Protein AF-A0A967WF96-F1 (afdb_monomer_lite)

Structure (mmCIF, N/CA/C/O backbone):
data_AF-A0A967WF96-F1
#
_entry.id   AF-A0A967WF96-F1
#
loop_
_atom_site.group_PDB
_atom_site.id
_atom_site.type_symbol
_atom_site.label_atom_id
_atom_site.label_alt_id
_atom_site.label_comp_id
_atom_site.label_asym_id
_atom_site.label_entity_id
_atom_site.label_seq_id
_atom_site.pdbx_PDB_ins_code
_atom_site.Cartn_x
_atom_site.Cartn_y
_atom_site.Cartn_z
_atom_site.occupancy
_atom_site.B_iso_or_equiv
_atom_site.auth_seq_id
_atom_site.auth_comp_id
_atom_site.auth_asym_id
_atom_site.auth_atom_id
_atom_site.pdbx_PDB_model_num
ATOM 1 N N . PRO A 1 1 ? 19.152 -12.705 1.350 1.00 80.69 1 PRO A N 1
ATOM 2 C CA . PRO A 1 1 ? 18.409 -13.990 1.262 1.00 80.69 1 PRO A CA 1
ATOM 3 C C . PRO A 1 1 ? 17.050 -13.749 0.590 1.00 80.69 1 PRO A C 1
ATOM 5 O O . PRO A 1 1 ? 16.481 -12.672 0.780 1.00 80.69 1 PRO A O 1
ATOM 8 N N . LYS A 1 2 ? 16.562 -14.701 -0.211 1.00 82.44 2 LYS A N 1
ATOM 9 C CA . LYS A 1 2 ? 15.239 -14.645 -0.847 1.00 82.44 2 LYS A CA 1
ATOM 10 C C . LYS A 1 2 ? 14.290 -15.633 -0.161 1.00 82.44 2 LYS A C 1
ATOM 12 O O . LYS A 1 2 ? 14.711 -16.711 0.238 1.00 82.44 2 LYS A O 1
ATOM 17 N N . LEU A 1 3 ? 13.031 -15.249 -0.008 1.00 83.50 3 LEU A N 1
ATOM 18 C CA . LEU A 1 3 ? 11.918 -16.123 0.342 1.00 83.50 3 LEU A CA 1
ATOM 19 C C . LEU A 1 3 ? 11.551 -16.953 -0.883 1.00 83.50 3 LEU A C 1
ATOM 21 O O . LEU A 1 3 ? 11.277 -16.389 -1.946 1.00 83.50 3 LEU A O 1
ATOM 25 N N . PHE A 1 4 ? 11.556 -18.277 -0.717 1.00 87.69 4 PHE A N 1
ATOM 26 C CA . PHE A 1 4 ? 11.240 -19.252 -1.769 1.00 87.69 4 PHE A CA 1
ATOM 27 C C . PHE A 1 4 ? 12.029 -19.039 -3.074 1.00 87.69 4 PHE A C 1
ATOM 29 O O . PHE A 1 4 ? 11.523 -19.336 -4.146 1.00 87.69 4 PHE A O 1
ATOM 36 N N . ASP A 1 5 ? 13.225 -18.443 -2.996 1.00 84.25 5 ASP A N 1
ATOM 37 C CA . ASP A 1 5 ? 14.050 -18.014 -4.140 1.00 84.25 5 ASP A CA 1
ATOM 38 C C . ASP A 1 5 ? 13.416 -16.983 -5.097 1.00 84.25 5 ASP A C 1
ATOM 40 O O . ASP A 1 5 ? 14.051 -16.545 -6.060 1.00 84.25 5 ASP A O 1
ATOM 44 N N . LEU A 1 6 ? 12.216 -16.491 -4.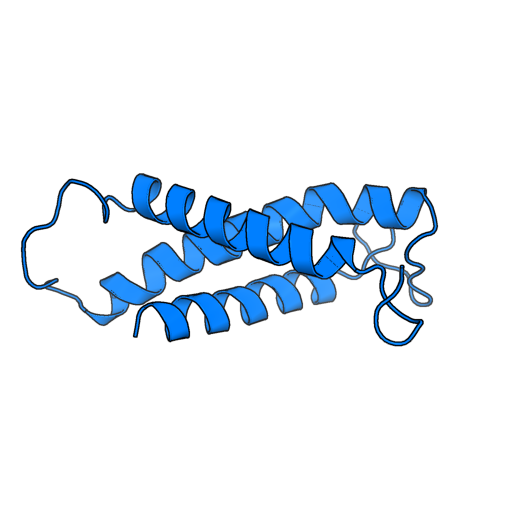778 1.00 83.06 6 LEU A N 1
ATOM 45 C CA . LEU A 1 6 ? 11.453 -15.553 -5.599 1.00 83.06 6 LEU A CA 1
ATOM 46 C C . LEU A 1 6 ? 11.669 -14.106 -5.155 1.00 83.06 6 LEU A C 1
ATOM 48 O O . LEU A 1 6 ? 12.112 -13.269 -5.940 1.00 83.06 6 LEU A O 1
ATOM 52 N N . VAL A 1 7 ? 11.401 -13.809 -3.880 1.00 82.81 7 VAL A N 1
ATOM 53 C CA . VAL A 1 7 ? 11.307 -12.428 -3.383 1.00 82.81 7 VAL A CA 1
ATOM 54 C C . VAL A 1 7 ? 12.336 -12.186 -2.283 1.00 82.81 7 VAL A C 1
ATOM 56 O O . VAL A 1 7 ? 12.407 -12.969 -1.341 1.00 82.81 7 VAL A O 1
ATOM 59 N N . PRO A 1 8 ? 13.148 -11.120 -2.332 1.00 87.69 8 PRO A N 1
ATOM 60 C CA . PRO A 1 8 ? 14.075 -10.819 -1.246 1.00 87.69 8 PRO A CA 1
ATOM 61 C C . PRO A 1 8 ? 13.367 -10.621 0.103 1.00 87.69 8 PRO A C 1
ATOM 63 O O . PRO A 1 8 ? 12.349 -9.942 0.176 1.00 87.69 8 PRO A O 1
ATOM 66 N N . VAL A 1 9 ? 13.931 -11.159 1.191 1.00 87.88 9 VAL A N 1
ATOM 67 C CA . VAL A 1 9 ? 13.312 -11.125 2.539 1.00 87.88 9 VAL A CA 1
ATOM 68 C C . VAL A 1 9 ? 13.061 -9.700 3.046 1.00 87.88 9 VAL A C 1
ATOM 70 O O . VAL A 1 9 ? 12.140 -9.468 3.822 1.00 87.88 9 VAL A O 1
ATOM 73 N N . PHE A 1 10 ? 13.840 -8.724 2.580 1.00 86.94 10 PHE A N 1
ATOM 74 C CA . PHE A 1 10 ? 13.645 -7.327 2.956 1.00 86.94 10 PHE A CA 1
ATOM 75 C C . PHE A 1 10 ? 12.366 -6.711 2.373 1.00 86.94 10 PHE A C 1
ATOM 77 O O . PHE A 1 10 ? 11.890 -5.727 2.925 1.00 86.94 10 PHE A O 1
ATOM 84 N N . VAL A 1 11 ? 11.794 -7.273 1.300 1.00 89.12 11 VAL A N 1
ATOM 85 C CA . VAL A 1 11 ? 10.561 -6.757 0.685 1.00 89.12 11 VAL A CA 1
ATOM 86 C C . VAL A 1 11 ? 9.385 -6.849 1.661 1.00 89.12 11 VAL A C 1
ATOM 88 O O . VAL A 1 11 ? 8.859 -5.796 2.014 1.00 89.12 11 VAL A O 1
ATOM 91 N N . PRO A 1 12 ? 8.994 -8.034 2.178 1.00 88.31 12 PRO A N 1
ATOM 92 C CA . PRO A 1 12 ? 7.903 -8.106 3.145 1.00 88.31 12 PRO A CA 1
ATOM 93 C C . PRO A 1 12 ? 8.226 -7.367 4.445 1.00 88.31 12 PRO A C 1
ATOM 95 O O . PRO A 1 12 ? 7.336 -6.743 5.008 1.00 88.31 12 PRO A O 1
ATOM 98 N N . LEU A 1 13 ? 9.483 -7.371 4.907 1.00 90.00 13 LEU A N 1
ATOM 99 C CA . LEU A 1 13 ? 9.876 -6.608 6.099 1.00 90.00 13 LEU A CA 1
ATOM 100 C C . LEU A 1 13 ? 9.664 -5.100 5.915 1.00 90.00 13 LEU A C 1
ATOM 102 O O . LEU A 1 13 ? 9.069 -4.458 6.778 1.00 90.00 13 LEU A O 1
ATOM 106 N N . GLY A 1 14 ? 10.102 -4.544 4.782 1.00 91.00 14 GLY A N 1
ATOM 107 C CA . GLY A 1 14 ? 9.879 -3.140 4.443 1.00 91.00 14 GLY A CA 1
ATOM 108 C C . GLY A 1 14 ? 8.392 -2.814 4.332 1.00 91.00 14 GLY A C 1
ATOM 109 O O . GLY A 1 14 ? 7.947 -1.787 4.841 1.00 91.00 14 GLY A O 1
ATOM 110 N N . TRP A 1 15 ? 7.615 -3.733 3.759 1.00 91.38 15 TRP A N 1
ATOM 111 C CA . TRP A 1 15 ? 6.164 -3.611 3.655 1.00 91.38 15 TRP A CA 1
ATOM 112 C C . TRP A 1 15 ? 5.483 -3.563 5.029 1.00 91.38 15 TRP A C 1
ATOM 114 O O . TRP A 1 15 ? 4.688 -2.662 5.283 1.00 91.38 15 TRP A O 1
ATOM 124 N N . PHE A 1 16 ? 5.839 -4.464 5.951 1.00 92.12 16 PHE A N 1
ATOM 125 C CA . PHE A 1 16 ? 5.321 -4.457 7.326 1.00 92.12 16 PHE A CA 1
ATOM 126 C C . PHE A 1 16 ? 5.700 -3.184 8.089 1.00 92.12 16 PHE A C 1
ATOM 128 O O . PHE A 1 16 ? 4.853 -2.596 8.763 1.00 92.12 16 PHE A O 1
ATOM 135 N N . MET A 1 17 ? 6.953 -2.736 7.972 1.00 9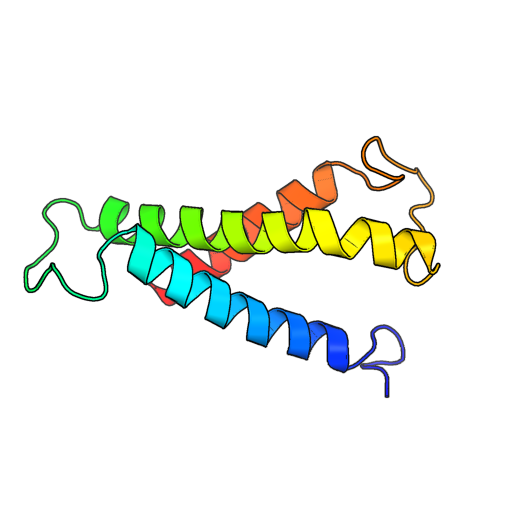4.81 17 MET A N 1
ATOM 136 C CA . MET A 1 17 ? 7.409 -1.496 8.604 1.00 94.81 17 MET A CA 1
ATOM 137 C C . MET A 1 17 ? 6.618 -0.286 8.107 1.00 94.81 17 MET A C 1
ATOM 139 O O . MET A 1 17 ? 6.153 0.524 8.911 1.00 94.81 17 MET A O 1
ATOM 143 N N . MET A 1 18 ? 6.441 -0.170 6.789 1.00 96.56 18 MET A N 1
ATOM 144 C CA . MET A 1 18 ? 5.700 0.945 6.214 1.00 96.56 18 MET A CA 1
ATOM 145 C C . MET A 1 18 ? 4.210 0.861 6.542 1.00 96.56 18 MET A C 1
ATOM 147 O O . MET A 1 18 ? 3.599 1.883 6.840 1.00 96.56 18 MET A O 1
ATOM 151 N N . ALA A 1 19 ? 3.638 -0.345 6.594 1.00 95.75 19 ALA A N 1
ATOM 152 C CA . ALA A 1 19 ? 2.244 -0.540 6.977 1.00 95.75 19 ALA A CA 1
ATOM 153 C C . ALA A 1 19 ? 1.959 -0.020 8.395 1.00 95.75 19 ALA A C 1
ATOM 155 O O . ALA A 1 19 ? 0.913 0.589 8.636 1.00 95.75 19 ALA A O 1
ATOM 156 N N . TYR A 1 20 ? 2.898 -0.213 9.323 1.00 95.25 20 TYR A N 1
ATOM 157 C CA . TYR A 1 20 ? 2.810 0.352 10.666 1.00 95.25 20 TYR A CA 1
ATOM 158 C C . TYR A 1 20 ? 2.953 1.886 10.656 1.00 95.25 20 TYR A C 1
ATOM 160 O O . TYR A 1 20 ? 2.131 2.590 11.238 1.00 95.25 20 TYR A O 1
ATOM 168 N N . ALA A 1 21 ? 3.924 2.430 9.917 1.00 95.88 21 ALA A N 1
ATOM 169 C CA . ALA A 1 21 ? 4.093 3.881 9.791 1.00 95.88 21 ALA A CA 1
ATOM 170 C C . ALA A 1 21 ? 2.857 4.571 9.175 1.00 95.88 21 ALA A C 1
ATOM 172 O O . ALA A 1 21 ? 2.401 5.603 9.667 1.00 95.88 21 ALA A O 1
ATOM 173 N N . ALA A 1 22 ? 2.269 3.974 8.136 1.00 96.62 22 ALA A N 1
ATOM 174 C CA . ALA A 1 22 ? 1.045 4.443 7.496 1.00 96.62 22 ALA A CA 1
ATOM 175 C C . ALA A 1 22 ? -0.170 4.351 8.432 1.00 96.62 22 ALA A C 1
ATOM 177 O O . ALA A 1 22 ? -1.024 5.240 8.427 1.00 96.62 22 ALA A O 1
ATOM 178 N N . HIS A 1 23 ? -0.238 3.312 9.272 1.00 95.06 23 HIS A N 1
ATOM 179 C CA . HIS A 1 23 ? -1.252 3.197 10.318 1.00 95.06 23 HIS A CA 1
ATOM 180 C C . HIS A 1 23 ? -1.173 4.361 11.316 1.00 95.06 23 HIS A C 1
ATOM 182 O O . HIS A 1 23 ? -2.199 4.976 11.630 1.00 95.06 23 HIS A O 1
ATOM 188 N N . ASP A 1 24 ? 0.025 4.663 11.811 1.00 93.94 24 ASP A N 1
ATOM 189 C CA . ASP A 1 24 ? 0.235 5.706 12.815 1.00 93.94 24 ASP A CA 1
ATOM 190 C C . ASP A 1 24 ? -0.014 7.093 12.227 1.00 93.94 24 ASP A C 1
ATOM 192 O O . ASP A 1 24 ? -0.746 7.893 12.813 1.00 93.94 24 ASP A O 1
ATOM 196 N N . LEU A 1 25 ? 0.476 7.342 11.009 1.00 94.25 25 LEU A N 1
ATOM 197 C CA . LEU A 1 25 ? 0.181 8.561 10.262 1.00 94.25 25 LEU A CA 1
ATOM 198 C C . LEU A 1 25 ? -1.330 8.750 10.074 1.00 94.25 25 LEU A C 1
ATOM 200 O O . LEU A 1 25 ? -1.861 9.820 10.371 1.00 94.25 25 LEU A O 1
ATOM 204 N N . ALA A 1 26 ? -2.046 7.711 9.642 1.00 94.25 26 ALA A N 1
ATOM 205 C CA . ALA A 1 26 ? -3.494 7.778 9.492 1.00 94.25 26 ALA A CA 1
ATOM 206 C C . ALA A 1 26 ? -4.197 8.026 10.832 1.00 94.25 26 ALA A C 1
ATOM 208 O O . ALA A 1 26 ? -5.153 8.793 10.896 1.00 94.25 26 ALA A O 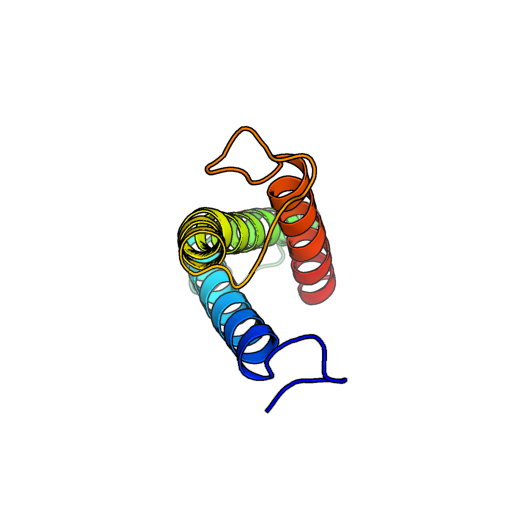1
ATOM 209 N N . THR A 1 27 ? -3.720 7.427 11.922 1.00 90.25 27 THR A N 1
ATOM 210 C CA . THR A 1 27 ? -4.271 7.636 13.270 1.00 90.25 27 THR A CA 1
ATOM 211 C C . THR A 1 27 ? -4.106 9.082 13.738 1.00 90.25 27 THR A C 1
ATOM 213 O O . THR A 1 27 ? -5.027 9.633 14.347 1.00 90.25 27 THR A O 1
ATOM 216 N N . LEU A 1 28 ? -2.973 9.713 13.416 1.00 90.38 28 LEU A N 1
ATOM 217 C CA . LEU A 1 28 ? -2.720 11.127 13.692 1.00 90.38 28 LEU A CA 1
ATOM 218 C C . LEU A 1 28 ? -3.606 12.037 12.831 1.00 90.38 28 LEU A C 1
ATOM 220 O O . LEU A 1 28 ? -4.290 12.901 13.373 1.00 90.38 28 LEU A O 1
ATOM 224 N N . ILE A 1 29 ? -3.656 11.804 11.514 1.00 90.94 29 ILE A N 1
ATOM 225 C CA . ILE A 1 29 ? -4.456 12.601 10.565 1.00 90.94 29 ILE A CA 1
ATOM 226 C C . ILE A 1 29 ? -5.951 12.522 10.892 1.00 90.94 29 ILE A C 1
ATOM 228 O O . ILE A 1 29 ? -6.664 13.518 10.818 1.00 90.94 29 ILE A O 1
ATOM 232 N N . THR A 1 30 ? -6.436 11.337 11.261 1.00 88.75 30 THR A N 1
ATOM 233 C CA . THR A 1 30 ? -7.859 11.106 11.551 1.00 88.75 30 THR A CA 1
ATOM 234 C C . THR A 1 30 ? -8.255 11.404 13.000 1.00 88.75 30 THR A C 1
ATOM 236 O O . THR A 1 30 ? -9.422 11.251 13.350 1.00 88.75 30 THR A O 1
ATOM 239 N N . GLY A 1 31 ? -7.314 11.834 13.852 1.00 77.75 31 GLY A N 1
ATOM 240 C CA . GLY A 1 31 ? -7.588 12.243 15.235 1.00 77.75 31 GLY A CA 1
ATOM 241 C C . GLY A 1 31 ? -7.878 11.099 16.218 1.00 77.75 31 GLY A C 1
ATOM 242 O O . GLY A 1 31 ? -8.260 11.357 17.363 1.00 77.75 31 GLY A O 1
ATOM 243 N N . ARG A 1 32 ? -7.661 9.835 15.821 1.00 72.06 32 ARG A N 1
ATOM 244 C CA . ARG A 1 32 ? -7.956 8.641 16.640 1.00 72.06 32 ARG A CA 1
ATOM 245 C C . ARG A 1 32 ? -7.060 8.497 17.879 1.00 72.06 32 ARG A C 1
ATOM 247 O O . ARG A 1 32 ? -7.462 7.831 18.825 1.00 72.06 32 ARG A O 1
ATOM 254 N N . GLY A 1 33 ? -5.867 9.098 17.884 1.00 58.31 33 GLY A N 1
ATOM 255 C CA . GLY A 1 33 ? -4.873 8.908 18.951 1.00 58.31 33 GLY A CA 1
ATOM 256 C C . GLY A 1 33 ? -5.023 9.808 20.186 1.00 58.31 33 GLY A C 1
ATOM 257 O O . GLY A 1 33 ? -4.471 9.477 21.231 1.00 58.31 33 GLY A O 1
ATOM 258 N N . ILE A 1 34 ? -5.732 10.944 20.088 1.00 51.81 34 ILE A N 1
ATOM 259 C CA . ILE A 1 34 ? -5.690 11.999 21.128 1.00 51.81 34 ILE A CA 1
ATOM 260 C C . ILE A 1 34 ? -7.084 12.524 21.532 1.00 51.81 34 ILE A C 1
ATOM 262 O O . ILE A 1 34 ? -7.256 12.942 22.675 1.00 51.81 34 ILE A O 1
ATOM 266 N N . LEU A 1 35 ? -8.102 12.484 20.659 1.00 47.09 35 LEU A N 1
ATOM 267 C CA . LEU A 1 35 ? -9.307 13.316 20.841 1.00 47.09 35 LEU A CA 1
ATOM 268 C C . LEU A 1 35 ? -10.612 12.577 21.189 1.00 47.09 35 LEU A C 1
ATOM 270 O O . LEU A 1 35 ? -11.587 13.234 21.542 1.00 47.09 35 LEU A O 1
ATOM 274 N N . CYS A 1 36 ? -10.674 11.242 21.142 1.00 53.44 36 CYS A N 1
ATOM 275 C CA . CYS A 1 36 ? -11.966 10.541 21.209 1.00 53.44 36 CYS A CA 1
ATOM 276 C C . CYS A 1 36 ? -12.025 9.456 22.293 1.00 53.44 36 CYS A C 1
ATOM 278 O O . CYS A 1 36 ? -12.009 8.260 22.013 1.00 53.44 36 CYS A O 1
ATOM 280 N N . LYS A 1 37 ? -12.164 9.877 23.556 1.00 53.94 37 LYS A N 1
ATOM 281 C CA . LYS A 1 37 ? -12.733 9.033 24.621 1.00 53.94 37 LYS A CA 1
ATOM 282 C C . LYS A 1 37 ? -14.263 9.053 24.502 1.00 53.94 37 LYS A C 1
ATOM 284 O O . LYS A 1 37 ? -14.928 9.818 25.187 1.00 53.94 37 LYS A O 1
ATOM 289 N N . GLY A 1 38 ? -14.831 8.245 23.612 1.00 60.25 38 GLY A N 1
ATOM 290 C CA . GLY A 1 38 ? -16.284 8.138 23.446 1.00 60.25 38 GLY A CA 1
ATOM 291 C C . GLY A 1 38 ? -16.663 7.064 22.434 1.00 60.25 38 GLY A C 1
ATOM 292 O O . GLY A 1 38 ? -15.864 6.733 21.559 1.00 60.25 38 GLY A O 1
ATOM 293 N N . ARG A 1 39 ? -17.868 6.489 22.555 1.00 61.41 39 ARG A N 1
ATOM 294 C CA . ARG A 1 39 ? -18.391 5.605 21.503 1.00 61.41 39 ARG A CA 1
ATOM 295 C C . ARG A 1 39 ? -18.601 6.445 20.237 1.00 61.41 39 ARG A C 1
ATOM 297 O O . ARG A 1 39 ? -19.239 7.490 20.342 1.00 61.41 39 ARG A O 1
ATOM 304 N N . PRO A 1 40 ? -18.082 6.029 19.073 1.00 69.06 40 PRO A N 1
ATOM 305 C CA . PRO A 1 40 ? -18.287 6.777 17.843 1.00 69.06 40 PRO A CA 1
ATOM 306 C C . PRO A 1 40 ? -19.777 6.796 17.488 1.00 69.06 40 PRO A C 1
ATOM 308 O O . PRO A 1 40 ? -20.417 5.746 17.471 1.00 69.06 40 PRO A O 1
ATOM 311 N N . GLU A 1 41 ? -20.310 7.976 17.160 1.00 71.69 41 GLU A N 1
ATOM 312 C CA . GLU A 1 41 ? -21.677 8.134 16.632 1.00 71.69 41 GLU A CA 1
ATOM 313 C C . GLU A 1 41 ? -21.877 7.326 15.336 1.00 71.69 41 GLU A C 1
ATOM 315 O O . GLU A 1 41 ? -22.972 6.844 15.057 1.00 71.69 41 GLU A O 1
ATOM 320 N N . TYR A 1 42 ? -20.789 7.099 14.587 1.00 77.50 42 TYR A N 1
ATOM 321 C CA . TYR A 1 42 ? -20.766 6.348 13.332 1.00 77.50 42 TYR A CA 1
ATOM 322 C C . TYR A 1 42 ? -19.664 5.272 13.362 1.00 77.50 42 TYR A C 1
ATOM 324 O O . TYR A 1 42 ? -18.539 5.528 12.921 1.00 77.50 42 TYR A O 1
ATOM 332 N N . PRO A 1 43 ? -19.943 4.052 13.860 1.00 80.44 43 PRO A N 1
ATOM 333 C CA . PRO A 1 43 ? -18.923 3.015 14.052 1.00 80.44 43 PRO A CA 1
ATOM 334 C C . PRO A 1 43 ? -18.263 2.569 12.741 1.00 80.44 43 PRO A C 1
ATOM 336 O O . PRO A 1 43 ? -17.073 2.266 12.721 1.00 80.44 43 PRO A O 1
ATOM 339 N N . LEU A 1 44 ? -19.000 2.592 11.626 1.00 85.81 44 LEU A N 1
ATOM 340 C CA . LEU A 1 44 ? -18.457 2.220 10.322 1.00 85.81 44 LEU A CA 1
ATOM 341 C C . LEU A 1 44 ? -17.464 3.268 9.798 1.00 85.81 44 LEU A C 1
ATOM 343 O O . LEU A 1 44 ? -16.353 2.919 9.411 1.00 85.81 44 LEU A O 1
ATOM 347 N N . LEU A 1 45 ? -17.820 4.558 9.839 1.00 86.31 45 LEU A N 1
ATOM 348 C CA . LEU A 1 45 ? -16.915 5.648 9.443 1.00 86.31 45 LEU A CA 1
ATOM 349 C C . LEU A 1 45 ? -15.676 5.692 10.335 1.00 86.31 45 LEU A C 1
ATOM 351 O O . LEU A 1 45 ? -14.577 5.956 9.852 1.00 86.31 45 LEU A O 1
ATOM 355 N N . TRP A 1 46 ? -15.847 5.352 11.614 1.00 83.56 46 TRP A N 1
ATOM 356 C CA . TRP A 1 46 ? -14.750 5.236 12.560 1.00 83.56 46 TRP A CA 1
ATOM 357 C C . TRP A 1 46 ? -13.692 4.225 12.114 1.00 83.56 46 TRP A C 1
ATOM 359 O O . TRP A 1 46 ? -12.521 4.414 12.429 1.00 83.56 46 TRP A O 1
ATOM 369 N N . ILE A 1 47 ? -14.082 3.160 11.411 1.00 89.94 47 ILE A N 1
ATOM 370 C CA . ILE A 1 47 ? -13.187 2.119 10.884 1.00 89.94 47 ILE A CA 1
ATOM 371 C C . ILE A 1 47 ? -12.710 2.478 9.475 1.00 89.94 47 ILE A C 1
ATOM 373 O O . ILE A 1 47 ? -11.512 2.446 9.204 1.00 89.94 47 ILE A O 1
ATOM 377 N N . LEU A 1 48 ? -13.635 2.825 8.579 1.00 92.75 48 LEU A N 1
ATOM 378 C CA . LEU A 1 48 ? -13.352 2.993 7.156 1.00 92.75 48 LEU A CA 1
ATOM 379 C C . LEU A 1 48 ? -12.455 4.196 6.870 1.00 92.75 48 LEU A C 1
ATOM 381 O O . LEU A 1 48 ? -11.548 4.085 6.051 1.00 92.75 48 LEU A O 1
ATOM 385 N N . TRP A 1 49 ? -12.670 5.324 7.551 1.00 92.19 49 TRP A N 1
ATOM 386 C CA . TRP A 1 49 ? -11.911 6.547 7.294 1.00 92.19 49 TRP A CA 1
ATOM 387 C C . TRP A 1 49 ? -10.400 6.397 7.553 1.00 92.19 49 TRP A C 1
ATOM 389 O O . TRP A 1 49 ? -9.623 6.576 6.614 1.00 92.19 49 TRP A O 1
ATOM 399 N N . PRO A 1 50 ? -9.936 6.002 8.757 1.00 93.50 50 PRO A N 1
ATOM 400 C CA . PRO A 1 50 ? -8.506 5.788 8.993 1.00 93.50 50 PRO A CA 1
ATOM 401 C C . PRO A 1 50 ? -7.926 4.651 8.149 1.00 93.50 50 PRO A C 1
ATOM 403 O O . PRO A 1 50 ? -6.757 4.716 7.775 1.00 93.50 50 PRO A O 1
ATOM 406 N N . SER A 1 51 ? -8.716 3.624 7.824 1.00 95.81 51 SER A N 1
ATOM 407 C CA . SER A 1 51 ? -8.267 2.541 6.944 1.00 95.81 51 SER A CA 1
ATOM 408 C C . SER A 1 51 ? -8.026 3.017 5.516 1.00 95.81 51 SER A C 1
ATOM 410 O O . SER A 1 51 ? -7.021 2.635 4.922 1.00 95.81 51 SER A O 1
ATOM 412 N N . LEU A 1 52 ? -8.889 3.887 4.986 1.00 96.69 52 LEU A N 1
ATOM 413 C CA . LEU A 1 52 ? -8.714 4.487 3.666 1.00 96.69 52 LEU A CA 1
ATOM 414 C C . LEU A 1 52 ? -7.484 5.398 3.624 1.00 96.69 52 LEU A C 1
ATOM 416 O O . LEU A 1 52 ? -6.696 5.310 2.687 1.00 96.69 52 LEU A O 1
ATOM 420 N N . VAL A 1 53 ? -7.284 6.226 4.655 1.00 96.94 53 VAL A N 1
ATOM 421 C CA . VAL A 1 53 ? -6.102 7.098 4.756 1.00 96.94 53 VAL A CA 1
ATOM 422 C C . VAL A 1 53 ? -4.815 6.269 4.841 1.00 96.94 53 VAL A C 1
ATOM 424 O O . VAL A 1 53 ? -3.857 6.560 4.129 1.00 96.94 53 VAL A O 1
ATOM 427 N N . ALA A 1 54 ? -4.796 5.206 5.651 1.00 97.25 54 ALA A N 1
ATOM 428 C CA . ALA A 1 54 ? -3.633 4.325 5.776 1.00 97.25 54 ALA A CA 1
ATOM 429 C C . ALA A 1 54 ? -3.341 3.559 4.472 1.00 97.25 54 ALA A C 1
ATOM 431 O O . ALA A 1 54 ? -2.194 3.505 4.031 1.00 97.25 54 ALA A O 1
ATOM 432 N N . ALA A 1 55 ? -4.371 3.013 3.816 1.00 97.75 55 ALA A N 1
ATOM 433 C CA . ALA A 1 55 ? -4.231 2.323 2.533 1.00 97.75 55 ALA A CA 1
ATOM 434 C C . ALA A 1 55 ? -3.748 3.269 1.423 1.00 97.75 55 ALA A C 1
ATOM 436 O O . ALA A 1 55 ? -2.884 2.903 0.625 1.00 97.75 55 ALA A O 1
ATOM 437 N N . GLY A 1 56 ? -4.257 4.503 1.409 1.00 97.81 56 GLY A N 1
ATOM 438 C CA . GLY A 1 56 ? -3.792 5.560 0.519 1.00 97.81 56 GLY A CA 1
ATOM 439 C C . GLY A 1 56 ? -2.323 5.907 0.752 1.00 97.81 56 GLY A C 1
ATOM 440 O O . GLY A 1 56 ? -1.566 5.990 -0.208 1.00 97.81 56 GLY A O 1
ATOM 441 N N . ALA A 1 57 ? -1.894 6.036 2.011 1.00 97.62 57 ALA A N 1
ATOM 442 C CA . ALA A 1 57 ? -0.497 6.305 2.350 1.00 97.62 57 ALA A CA 1
ATOM 443 C C . ALA A 1 57 ? 0.443 5.168 1.905 1.00 97.62 57 ALA A C 1
ATOM 445 O O . ALA A 1 57 ? 1.495 5.439 1.330 1.00 97.62 57 ALA A O 1
ATOM 446 N N . MET A 1 58 ? 0.039 3.907 2.094 1.00 97.50 58 MET A N 1
ATOM 447 C CA . MET A 1 58 ? 0.782 2.747 1.581 1.00 97.50 58 MET A CA 1
ATOM 448 C C . MET A 1 58 ? 0.883 2.750 0.057 1.00 97.50 58 MET A C 1
ATOM 450 O O . MET A 1 58 ? 1.966 2.586 -0.494 1.00 97.50 58 MET A O 1
ATOM 454 N N . THR A 1 59 ? -0.230 3.010 -0.627 1.00 97.12 59 THR A N 1
ATOM 455 C CA . THR A 1 59 ? -0.256 3.055 -2.096 1.00 97.12 59 THR A CA 1
ATOM 456 C C . THR A 1 59 ? 0.578 4.222 -2.632 1.00 97.12 59 THR A C 1
ATOM 458 O O . THR A 1 59 ? 1.247 4.095 -3.653 1.00 97.12 59 THR A O 1
ATOM 461 N N . ALA A 1 60 ? 0.581 5.363 -1.938 1.00 96.44 60 ALA A N 1
ATOM 462 C CA . ALA A 1 60 ? 1.420 6.507 -2.279 1.00 96.44 60 ALA A CA 1
ATOM 463 C C . ALA A 1 60 ? 2.913 6.196 -2.112 1.00 96.44 60 ALA A C 1
ATOM 465 O O . ALA A 1 60 ? 3.724 6.640 -2.922 1.00 96.44 60 ALA A O 1
ATOM 466 N N . TRP A 1 61 ? 3.280 5.412 -1.097 1.00 96.31 61 TRP A N 1
ATOM 467 C CA . TRP A 1 61 ? 4.647 4.924 -0.956 1.00 96.31 61 TRP A CA 1
ATOM 468 C C . TRP A 1 61 ? 5.041 3.995 -2.114 1.00 96.31 61 TRP A C 1
ATOM 470 O O . TRP A 1 61 ? 6.108 4.193 -2.699 1.00 96.31 61 TRP A O 1
ATOM 480 N N . ASP A 1 62 ? 4.163 3.073 -2.523 1.00 94.38 62 ASP A N 1
ATOM 481 C CA . ASP A 1 62 ? 4.395 2.208 -3.690 1.00 94.38 62 ASP A CA 1
ATOM 482 C C . ASP A 1 62 ? 4.545 3.025 -4.986 1.00 94.38 62 ASP A C 1
ATOM 484 O O . ASP A 1 62 ? 5.457 2.766 -5.771 1.00 94.38 62 ASP A O 1
ATOM 488 N N . LEU A 1 63 ? 3.741 4.077 -5.188 1.00 95.38 63 LEU A N 1
ATOM 489 C CA . LEU A 1 63 ? 3.875 4.986 -6.339 1.00 95.38 63 LEU A CA 1
ATOM 490 C C . LEU A 1 63 ? 5.267 5.632 -6.437 1.00 95.38 63 LEU A C 1
ATOM 492 O O . LEU A 1 63 ? 5.709 5.960 -7.540 1.00 95.38 63 LEU A O 1
ATOM 496 N N . VAL A 1 64 ? 5.964 5.816 -5.313 1.00 94.94 64 VAL A N 1
ATOM 497 C CA . VAL A 1 64 ? 7.327 6.369 -5.273 1.00 94.94 64 VAL A CA 1
ATOM 498 C C . VAL A 1 64 ? 8.388 5.273 -5.403 1.00 94.94 64 VAL A C 1
ATOM 500 O O . VAL A 1 64 ? 9.368 5.454 -6.125 1.00 94.94 64 VAL A O 1
ATOM 503 N N . MET A 1 65 ? 8.210 4.137 -4.725 1.00 94.06 65 MET A N 1
ATOM 504 C CA . MET A 1 65 ? 9.186 3.042 -4.703 1.00 94.06 65 MET A CA 1
ATOM 505 C C . MET A 1 65 ? 9.198 2.212 -5.991 1.00 94.06 65 MET A C 1
ATOM 507 O O . MET A 1 65 ? 10.270 1.836 -6.471 1.00 94.06 65 MET A O 1
ATOM 511 N N . GLU A 1 66 ? 8.038 1.914 -6.582 1.00 94.00 66 GLU A N 1
ATOM 512 C CA . GLU A 1 66 ? 7.961 1.009 -7.733 1.00 94.00 66 GLU A CA 1
ATOM 513 C C . GLU A 1 66 ? 8.733 1.495 -8.971 1.00 94.00 66 GLU A C 1
ATOM 515 O O . GLU A 1 66 ? 9.453 0.675 -9.555 1.00 94.00 66 GLU A O 1
ATOM 520 N N . PRO A 1 67 ? 8.701 2.789 -9.360 1.00 94.81 67 PRO A N 1
ATOM 521 C CA . PRO A 1 67 ? 9.522 3.285 -10.464 1.00 94.81 67 PRO A CA 1
ATOM 522 C C . PRO A 1 67 ? 11.017 3.018 -10.271 1.00 94.81 67 PRO A C 1
ATOM 524 O O . PRO A 1 67 ? 11.703 2.637 -11.219 1.00 94.81 67 PRO A O 1
ATOM 527 N N . GLN A 1 68 ? 11.531 3.149 -9.041 1.00 95.19 68 GLN A N 1
ATOM 528 C CA . GLN A 1 68 ? 12.928 2.838 -8.733 1.00 95.19 68 GLN A CA 1
ATOM 529 C C . GLN A 1 68 ? 13.215 1.346 -8.919 1.00 95.19 68 GLN A C 1
ATOM 531 O O . GLN A 1 68 ? 14.255 0.974 -9.471 1.00 95.19 68 GLN A O 1
ATOM 536 N N . MET A 1 69 ? 12.298 0.484 -8.485 1.00 93.31 69 MET A N 1
ATOM 537 C CA . MET A 1 69 ? 12.457 -0.963 -8.604 1.00 93.31 69 MET A CA 1
ATOM 538 C C . MET A 1 69 ? 12.415 -1.435 -10.064 1.00 93.31 69 MET A C 1
ATOM 540 O O . MET A 1 69 ? 13.186 -2.320 -10.443 1.00 93.31 69 MET A O 1
ATOM 544 N N . VAL A 1 70 ? 11.590 -0.809 -10.906 1.00 94.31 70 VAL A N 1
ATOM 545 C CA . VAL A 1 70 ? 11.587 -1.044 -12.359 1.00 94.31 70 VAL A CA 1
ATOM 546 C C . VAL A 1 70 ? 12.866 -0.504 -13.006 1.00 94.31 70 VAL A C 1
ATOM 548 O O . VAL A 1 70 ? 13.534 -1.230 -13.743 1.00 94.31 70 VAL A O 1
ATOM 551 N N . ALA A 1 71 ? 13.280 0.726 -12.682 1.00 93.62 71 ALA A N 1
ATOM 552 C CA . ALA A 1 71 ? 14.489 1.343 -13.239 1.00 93.62 71 ALA A CA 1
ATOM 553 C C . ALA A 1 71 ? 15.770 0.548 -12.923 1.00 93.62 71 ALA A C 1
ATOM 555 O O . ALA A 1 71 ? 16.685 0.462 -13.742 1.00 93.62 71 ALA A O 1
ATOM 556 N N . THR A 1 72 ? 15.819 -0.080 -11.748 1.00 93.69 72 THR A N 1
ATOM 557 C CA . THR A 1 72 ? 16.927 -0.942 -11.304 1.00 93.69 72 THR A CA 1
ATOM 558 C C . THR A 1 72 ? 16.768 -2.411 -11.715 1.00 93.69 72 THR A C 1
ATOM 560 O O . THR A 1 72 ? 17.578 -3.245 -11.316 1.00 93.69 72 THR A O 1
ATOM 563 N N . LYS A 1 73 ? 15.769 -2.730 -12.552 1.00 91.00 73 LYS A N 1
ATOM 564 C CA . LYS A 1 73 ? 15.490 -4.066 -13.109 1.00 91.00 73 LYS A CA 1
ATOM 565 C C . LYS A 1 73 ? 15.185 -5.147 -12.065 1.00 91.00 73 LYS A C 1
ATOM 567 O O . LYS A 1 73 ? 15.387 -6.330 -12.328 1.00 91.00 73 LYS A O 1
ATOM 572 N N . HIS A 1 74 ? 14.676 -4.760 -10.897 1.00 88.25 74 HIS A N 1
ATOM 573 C CA . HIS A 1 74 ? 14.159 -5.717 -9.917 1.00 88.25 74 HIS A CA 1
ATOM 574 C C . HIS A 1 74 ? 12.796 -6.281 -10.336 1.00 88.25 74 HIS A C 1
ATOM 576 O O . HIS A 1 74 ? 12.503 -7.436 -10.036 1.00 88.25 74 HIS A O 1
ATOM 582 N N . TRP A 1 75 ? 11.997 -5.494 -11.063 1.00 87.94 75 TRP A N 1
ATOM 583 C CA . TRP A 1 75 ? 10.732 -5.916 -11.666 1.00 87.94 75 TRP A CA 1
ATOM 584 C C . TRP A 1 75 ? 10.704 -5.543 -13.144 1.00 87.94 75 TRP A C 1
ATOM 586 O O . TRP A 1 75 ? 11.223 -4.498 -13.537 1.00 87.94 75 TRP A O 1
ATOM 596 N N . VAL A 1 76 ? 10.073 -6.386 -13.959 1.00 90.44 76 VAL A N 1
ATOM 597 C CA . VAL A 1 76 ? 9.839 -6.118 -15.379 1.00 90.44 76 VAL A CA 1
ATOM 598 C C . VAL A 1 76 ? 8.390 -6.457 -15.694 1.00 90.44 76 VAL A C 1
ATOM 600 O O . VAL A 1 76 ? 7.959 -7.596 -15.520 1.00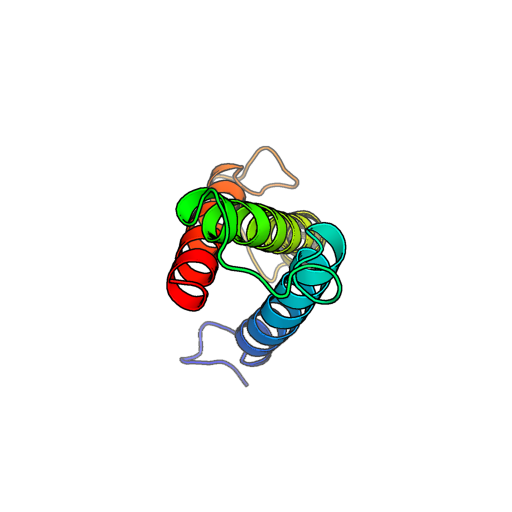 90.44 76 VAL A O 1
ATOM 603 N N . TRP A 1 77 ? 7.647 -5.464 -16.169 1.00 92.31 77 TRP A N 1
ATOM 604 C CA . TRP A 1 77 ? 6.273 -5.632 -16.627 1.00 92.31 77 TRP A CA 1
ATOM 605 C C . TRP A 1 77 ? 6.275 -5.905 -18.130 1.00 92.31 77 TRP A C 1
ATOM 607 O O . TRP A 1 77 ? 6.594 -5.022 -18.920 1.00 92.31 77 TRP A O 1
ATOM 617 N N . VAL A 1 78 ? 5.931 -7.135 -18.525 1.00 91.38 78 VAL A N 1
ATOM 618 C CA . VAL A 1 78 ? 5.992 -7.587 -19.931 1.00 91.38 78 VAL A CA 1
ATOM 619 C C . VAL A 1 78 ? 5.039 -6.797 -20.830 1.00 91.38 78 VAL A C 1
ATOM 621 O O . VAL A 1 78 ? 5.412 -6.405 -21.928 1.00 91.38 78 VAL A O 1
ATOM 624 N N . GLU A 1 79 ? 3.824 -6.538 -20.349 1.00 90.50 79 GLU A N 1
ATOM 625 C CA . GLU A 1 79 ? 2.813 -5.748 -21.069 1.00 90.50 79 GLU A CA 1
ATOM 626 C C . GLU A 1 79 ? 3.081 -4.233 -20.991 1.00 90.50 79 GLU A C 1
ATOM 628 O O . GLU A 1 79 ? 2.446 -3.459 -21.704 1.00 90.50 79 GLU A O 1
ATOM 633 N N . GLY A 1 80 ? 4.022 -3.802 -20.140 1.00 89.94 80 GLY A N 1
ATOM 634 C CA . GLY A 1 80 ? 4.235 -2.396 -19.805 1.00 89.94 80 GLY A CA 1
ATOM 635 C C . GLY A 1 80 ? 3.038 -1.764 -19.086 1.00 89.94 80 GLY A C 1
ATOM 636 O O . GLY A 1 80 ? 2.103 -2.442 -18.664 1.00 89.94 80 GLY A O 1
ATOM 637 N N . GLY A 1 81 ? 3.070 -0.443 -18.928 1.00 93.00 81 GLY A N 1
ATOM 638 C CA . GLY A 1 81 ? 1.973 0.320 -18.345 1.00 93.00 81 GLY A CA 1
ATOM 639 C C . GLY A 1 81 ? 2.252 1.818 -18.303 1.00 93.00 81 GLY A C 1
ATOM 640 O O . GLY A 1 81 ? 3.391 2.257 -18.479 1.00 93.00 81 GLY A O 1
ATOM 641 N N . ASP A 1 82 ? 1.198 2.595 -18.077 1.00 92.44 82 ASP A N 1
ATOM 642 C CA . ASP A 1 82 ? 1.211 4.050 -18.270 1.00 92.44 82 ASP A CA 1
ATOM 643 C C . ASP A 1 82 ? 2.072 4.804 -17.244 1.00 92.44 82 ASP A C 1
ATOM 645 O O . ASP A 1 82 ? 2.502 5.927 -17.499 1.00 92.44 82 ASP A O 1
ATOM 649 N N . TYR A 1 83 ? 2.352 4.199 -16.085 1.00 93.56 83 TYR A N 1
ATOM 650 C CA . TYR A 1 83 ? 3.118 4.828 -15.012 1.00 93.56 83 TYR A CA 1
ATOM 651 C C . TYR A 1 83 ? 4.519 4.223 -14.914 1.00 93.56 83 TYR A C 1
ATOM 653 O O . TYR A 1 83 ? 4.701 3.176 -14.307 1.00 93.56 83 TYR A O 1
ATOM 661 N N . PHE A 1 84 ? 5.525 4.850 -15.534 1.00 94.00 84 PHE A N 1
ATOM 662 C CA . PHE A 1 84 ? 6.914 4.346 -15.569 1.00 94.00 84 PHE A CA 1
ATOM 663 C C . PHE A 1 84 ? 7.048 2.882 -16.046 1.00 94.00 84 PHE A C 1
ATOM 665 O O . PHE A 1 84 ? 7.950 2.160 -15.623 1.00 94.00 84 PHE A O 1
ATOM 672 N N . GLY A 1 85 ? 6.152 2.430 -16.932 1.00 93.19 85 GLY A N 1
ATOM 673 C CA . GLY A 1 85 ? 6.109 1.042 -17.397 1.00 93.19 85 GLY A CA 1
ATOM 674 C C . GLY A 1 85 ? 5.310 0.097 -16.494 1.00 93.19 85 GLY A C 1
ATOM 675 O O . GLY A 1 85 ? 5.309 -1.104 -16.742 1.00 93.19 85 GLY A O 1
ATOM 676 N N . ILE A 1 86 ? 4.634 0.615 -15.465 1.00 95.88 86 ILE A N 1
ATOM 677 C CA . ILE A 1 86 ? 3.844 -0.141 -14.488 1.00 95.88 86 ILE A CA 1
ATOM 678 C C . ILE A 1 86 ? 2.346 0.037 -14.794 1.00 95.88 86 ILE A C 1
ATOM 680 O O . ILE A 1 86 ? 1.876 1.171 -14.945 1.00 95.88 86 ILE A O 1
ATOM 684 N N . PRO A 1 87 ? 1.561 -1.052 -14.880 1.00 96.25 87 PRO A N 1
ATOM 685 C CA . PRO A 1 87 ? 0.113 -0.972 -15.038 1.00 96.25 87 PRO A CA 1
ATOM 686 C C . PRO A 1 87 ? -0.570 -0.291 -13.845 1.00 96.25 87 PRO A C 1
ATOM 688 O O . PRO A 1 87 ? -0.381 -0.702 -12.701 1.00 96.25 87 PRO A O 1
ATOM 691 N N . VAL A 1 88 ? -1.486 0.651 -14.096 1.00 95.06 88 VAL A N 1
ATOM 692 C CA . VAL A 1 88 ? -2.257 1.337 -13.032 1.00 95.06 88 VAL A CA 1
ATOM 693 C C . VAL A 1 88 ? -3.046 0.353 -12.151 1.00 95.06 88 VAL A C 1
ATOM 695 O O . VAL A 1 88 ? -3.209 0.573 -10.949 1.00 95.06 88 VAL A O 1
ATOM 698 N N . ARG A 1 89 ? -3.473 -0.786 -12.720 1.00 94.81 89 ARG A N 1
ATOM 699 C CA . ARG A 1 89 ? -4.146 -1.872 -11.985 1.00 94.81 89 ARG A CA 1
ATOM 700 C C . ARG A 1 89 ? -3.332 -2.408 -10.801 1.00 94.81 89 ARG A C 1
ATOM 702 O O . ARG A 1 89 ? -3.937 -2.881 -9.847 1.00 94.81 89 ARG A O 1
ATOM 709 N N . ASN A 1 90 ? -2.000 -2.315 -10.842 1.00 95.06 90 ASN A N 1
ATOM 710 C CA . ASN A 1 90 ? -1.134 -2.747 -9.746 1.00 95.06 90 ASN A CA 1
ATOM 711 C C . ASN A 1 90 ? -1.366 -1.897 -8.488 1.00 95.06 90 ASN A C 1
ATOM 713 O O . ASN A 1 90 ? -1.674 -2.429 -7.426 1.00 95.06 90 ASN A O 1
ATOM 717 N N . PHE A 1 91 ? -1.353 -0.570 -8.635 1.00 95.88 91 PHE A N 1
ATOM 718 C CA . PHE A 1 91 ? -1.604 0.360 -7.530 1.00 95.88 91 PHE A CA 1
ATOM 719 C C . PHE A 1 91 ? -3.033 0.260 -6.991 1.00 95.88 91 PHE A C 1
ATOM 721 O O . PHE A 1 91 ? -3.243 0.337 -5.785 1.00 95.88 91 PHE A O 1
ATOM 728 N N . ILE A 1 92 ? -4.022 0.028 -7.862 1.00 97.06 92 ILE A N 1
ATOM 729 C CA . ILE A 1 92 ? -5.400 -0.250 -7.426 1.00 97.06 92 ILE A CA 1
ATOM 730 C C . ILE A 1 92 ? -5.441 -1.539 -6.595 1.00 97.06 92 ILE A C 1
ATOM 732 O O . ILE A 1 92 ? -6.081 -1.575 -5.544 1.00 97.06 92 ILE A O 1
ATOM 736 N N . GLY A 1 93 ? -4.735 -2.584 -7.036 1.00 96.56 93 GLY A N 1
ATOM 737 C CA . GLY A 1 93 ? -4.595 -3.836 -6.297 1.00 96.56 93 GLY A CA 1
ATOM 738 C C . GLY A 1 93 ? -3.992 -3.627 -4.909 1.00 96.56 93 GLY A C 1
ATOM 739 O O . GLY A 1 93 ? -4.542 -4.126 -3.924 1.00 96.56 93 GLY A O 1
ATOM 740 N N . TRP A 1 94 ? -2.922 -2.837 -4.806 1.00 95.50 94 TRP A N 1
ATOM 741 C CA . TRP A 1 94 ? -2.300 -2.503 -3.525 1.00 95.50 94 TRP A CA 1
ATOM 742 C C . TRP A 1 94 ? -3.207 -1.682 -2.611 1.00 95.50 94 TRP A C 1
ATOM 744 O O . TRP A 1 94 ? -3.340 -2.014 -1.431 1.00 95.50 94 TRP A O 1
ATOM 754 N N . LEU A 1 95 ? -3.919 -0.694 -3.160 1.00 97.81 95 LEU A N 1
ATOM 755 C CA . LEU A 1 95 ? -4.892 0.103 -2.417 1.00 97.81 95 LEU A CA 1
ATOM 756 C C . LEU A 1 95 ? -5.999 -0.769 -1.818 1.00 97.81 95 LEU A C 1
ATOM 758 O O . LEU A 1 95 ? -6.296 -0.660 -0.629 1.00 97.81 95 LEU A O 1
ATOM 762 N N . VAL A 1 96 ? -6.591 -1.656 -2.623 1.00 98.12 96 VAL A N 1
ATOM 763 C CA . VAL A 1 96 ? -7.658 -2.564 -2.174 1.00 98.12 96 VAL A CA 1
ATOM 764 C C . VAL A 1 96 ? -7.129 -3.562 -1.146 1.00 98.12 96 VAL A C 1
ATOM 766 O O . VAL A 1 96 ? -7.764 -3.768 -0.112 1.00 98.12 96 VAL A O 1
ATOM 769 N N . THR A 1 97 ? -5.952 -4.142 -1.387 1.00 96.69 97 THR A N 1
ATOM 770 C CA . THR A 1 97 ? -5.316 -5.094 -0.464 1.00 96.69 97 THR A CA 1
ATOM 771 C C . THR A 1 97 ? -5.091 -4.452 0.899 1.00 96.69 97 THR A C 1
ATOM 773 O O . THR A 1 97 ? -5.512 -4.999 1.920 1.00 96.69 97 THR A O 1
ATOM 776 N N . MET A 1 98 ? -4.500 -3.255 0.929 1.00 97.19 98 MET A N 1
ATOM 777 C CA . MET A 1 98 ? -4.252 -2.557 2.186 1.00 97.19 98 MET A CA 1
ATOM 778 C C . MET A 1 98 ? -5.526 -2.087 2.864 1.00 97.19 98 MET A C 1
ATOM 780 O O . MET A 1 98 ? -5.623 -2.165 4.087 1.00 97.19 98 MET A O 1
ATOM 784 N N . LEU A 1 99 ? -6.531 -1.662 2.100 1.00 97.81 99 LEU A N 1
ATOM 785 C CA . LEU A 1 99 ? -7.828 -1.320 2.666 1.00 97.81 99 LEU A CA 1
ATOM 786 C C . LEU A 1 99 ? -8.433 -2.514 3.412 1.00 97.81 99 LEU A C 1
ATOM 788 O O . LEU A 1 99 ? -8.876 -2.351 4.547 1.00 97.81 99 LEU A O 1
ATOM 792 N N . ILE A 1 100 ? -8.395 -3.714 2.825 1.00 97.75 100 ILE A N 1
ATOM 793 C CA . ILE A 1 100 ? -8.895 -4.937 3.467 1.00 97.75 100 ILE A CA 1
ATOM 794 C C . ILE A 1 100 ? -8.117 -5.226 4.753 1.00 97.75 100 ILE A C 1
ATOM 796 O O . ILE A 1 100 ? -8.736 -5.434 5.799 1.00 97.75 100 ILE A O 1
ATOM 800 N N . VAL A 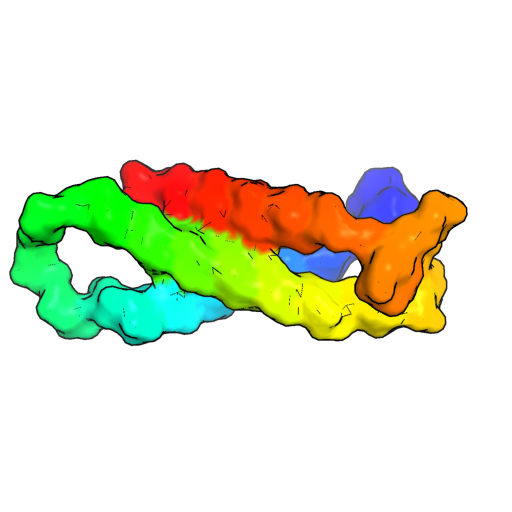1 101 ? -6.780 -5.189 4.712 1.00 96.56 101 VAL A N 1
ATOM 801 C CA . VAL A 1 101 ? -5.929 -5.423 5.894 1.00 96.56 101 VAL A CA 1
ATOM 802 C C . VAL A 1 101 ? -6.274 -4.446 7.015 1.00 96.56 101 VAL A C 1
ATOM 804 O O . VAL A 1 101 ? -6.511 -4.851 8.151 1.00 96.56 101 VAL A O 1
ATOM 807 N N . TYR A 1 102 ? -6.357 -3.156 6.700 1.00 96.38 102 TYR A N 1
ATOM 808 C CA . TYR A 1 102 ? -6.602 -2.112 7.685 1.00 96.38 102 TYR A CA 1
ATOM 809 C C . TYR A 1 102 ? -8.020 -2.106 8.247 1.00 96.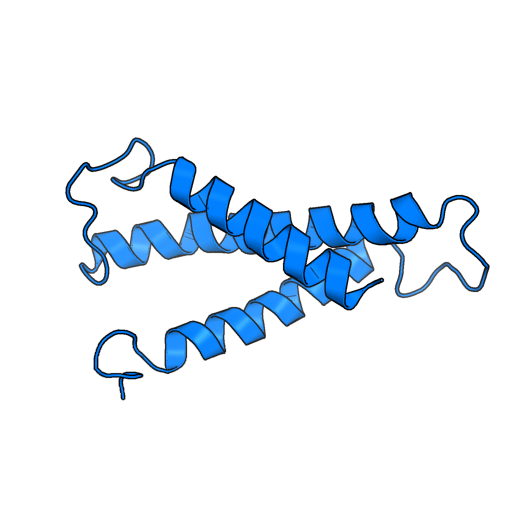38 102 TYR A C 1
ATOM 811 O O . TYR A 1 102 ? -8.187 -1.780 9.424 1.00 96.38 102 TYR A O 1
ATOM 819 N N . VAL A 1 103 ? -9.025 -2.450 7.438 1.00 95.31 103 VAL A N 1
ATOM 820 C CA . VAL A 1 103 ? -10.397 -2.648 7.916 1.00 95.31 103 VAL A CA 1
ATOM 821 C C . VAL A 1 103 ? -10.448 -3.848 8.853 1.00 95.31 103 VAL A C 1
ATOM 823 O O . VAL A 1 103 ? -10.959 -3.702 9.956 1.00 95.31 103 VAL A O 1
ATOM 826 N N . SER A 1 104 ? -9.839 -4.972 8.469 1.00 94.31 104 SER A N 1
ATOM 827 C CA . SER A 1 104 ? -9.807 -6.204 9.274 1.00 94.31 104 SER A CA 1
ATOM 828 C C . SER A 1 104 ? -9.059 -6.019 10.596 1.00 94.31 104 SER A C 1
ATOM 830 O O . SER A 1 104 ? -9.439 -6.572 11.618 1.00 94.31 104 SER A O 1
ATOM 832 N N . TYR A 1 105 ? -7.997 -5.212 10.596 1.00 91.19 105 TYR A N 1
ATOM 833 C CA . TYR A 1 105 ? -7.258 -4.872 11.810 1.00 91.19 105 TYR A CA 1
ATOM 834 C C . TYR A 1 105 ? -8.068 -3.993 12.783 1.00 91.19 105 TYR A C 1
ATOM 836 O O . TYR A 1 105 ? -7.816 -4.006 13.985 1.00 91.19 105 TYR A O 1
ATOM 844 N N . ARG A 1 106 ? -9.015 -3.193 12.274 1.00 85.19 106 ARG A N 1
ATOM 845 C CA . ARG A 1 106 ? -9.786 -2.212 13.061 1.00 85.19 106 ARG A CA 1
ATOM 846 C C . ARG A 1 106 ? -11.218 -2.653 13.383 1.00 85.19 106 ARG A C 1
ATOM 848 O O . ARG A 1 106 ? -11.889 -1.904 14.097 1.00 85.19 106 ARG A O 1
ATOM 855 N N . SER A 1 107 ? -11.677 -3.770 12.818 1.00 80.38 107 SER A N 1
ATOM 856 C CA . SER A 1 107 ? -13.005 -4.366 13.025 1.00 80.38 107 SER A CA 1
ATOM 857 C C . SER A 1 107 ? -13.107 -5.168 14.311 1.00 80.38 107 SER A C 1
ATOM 859 O O . SER A 1 107 ? -12.103 -5.825 14.658 1.00 80.38 107 SER A O 1
#

Sequence (107 aa):
PKLFDLVPVFVPLGWFMMAYAAHDLATLITGRGILCKGRPEYPLLWILWPSLVAAGAMTAWDLVMEPQMVATKHWVWVEGGDYFGIPVRNFIGWLVTMLIVYVSYRS

pLDDT: mean 89.16, std 10.82, range [47.09, 98.12]

Foldseek 3Di:
DADVVQHRPVVVVVLVVLLVVLLVVLCVVVVVPPPDPDDDPDLVCVQQRSQLSSLVSSLVVCLVVVLVCVVVVVDADPVFDDRNRDHPVVSVVSSVVSSVVSSVVSD

Radius of gyration: 16.28 Å; chains: 1; bounding box: 40×33×46 Å

Secondary structure (DSSP, 8-state):
-EETTTEETHHHHHHHHHHHHHHHHHHHHTTTTTS--S--SSHHHHHHHHHHHHHHHHHHHHHHHHHHHHHTTS---TT--TBTTB-HHHHHHHHHHHHHHHHHHH-